Protein AF-K1TB26-F1 (afdb_monomer)

Foldseek 3Di:
DDPWDFLQAQFDKQKPAWDPLAGLSQARPPFLDLNRKTWGPAQDPFIKMKTFSVAKDKFWKKKWFFNADALAFDFWQFKKWKWADPPPDTDTFDIDGGTQGRMHMDTTPTDIHRMMMMTRGGTFFGPGNHHVRGRTTMTRYMTTGHD

pLDDT: mean 96.55, std 5.66, range [52.88, 98.94]

Structure (mmCIF, N/CA/C/O backbone):
data_AF-K1TB26-F1
#
_entry.id   AF-K1TB26-F1
#
loop_
_atom_site.group_PDB
_atom_site.id
_atom_site.type_symbol
_atom_site.label_atom_id
_atom_site.label_alt_id
_atom_site.label_comp_id
_atom_site.label_asym_id
_atom_site.label_entity_id
_atom_site.label_seq_id
_atom_site.pdbx_PDB_ins_code
_atom_site.Cartn_x
_atom_site.Cartn_y
_atom_site.Cartn_z
_atom_site.occupancy
_atom_site.B_iso_or_equiv
_atom_site.auth_seq_id
_atom_site.auth_comp_id
_atom_site.auth_asym_id
_atom_site.auth_atom_id
_atom_site.pdbx_PDB_model_num
ATOM 1 N N . ILE A 1 1 ? 12.237 -10.081 23.813 1.00 52.88 1 ILE A N 1
ATOM 2 C CA . ILE A 1 1 ? 11.310 -9.082 23.231 1.00 52.88 1 ILE A CA 1
ATOM 3 C C . ILE A 1 1 ? 10.503 -9.839 22.186 1.00 52.88 1 ILE A C 1
ATOM 5 O O . ILE A 1 1 ? 11.113 -10.602 21.449 1.00 52.88 1 ILE A O 1
ATOM 9 N N . ARG A 1 2 ? 9.168 -9.788 22.224 1.00 60.50 2 ARG A N 1
ATOM 10 C CA . ARG A 1 2 ? 8.328 -10.472 21.227 1.00 60.50 2 ARG A CA 1
ATOM 11 C C . ARG A 1 2 ? 8.291 -9.587 19.983 1.00 60.50 2 ARG A C 1
ATOM 13 O O . ARG A 1 2 ? 8.057 -8.392 20.134 1.00 60.50 2 ARG A O 1
ATOM 20 N N . GLU A 1 3 ? 8.542 -10.158 18.811 1.00 73.19 3 GLU A N 1
ATOM 21 C CA . GLU A 1 3 ? 8.404 -9.432 17.545 1.00 73.19 3 GLU A CA 1
ATOM 22 C C . GLU A 1 3 ? 6.983 -8.849 17.423 1.00 73.19 3 GLU A C 1
ATOM 24 O O . GLU A 1 3 ? 6.017 -9.531 17.803 1.00 73.19 3 GLU A O 1
ATOM 29 N N . PRO A 1 4 ? 6.830 -7.599 16.949 1.00 83.06 4 PRO A N 1
ATOM 30 C CA . PRO A 1 4 ? 5.518 -6.994 16.768 1.00 83.06 4 PRO A CA 1
ATOM 31 C C . PRO A 1 4 ? 4.701 -7.806 15.750 1.00 83.06 4 PRO A C 1
ATOM 33 O O . PRO A 1 4 ? 5.217 -8.266 14.736 1.00 83.06 4 PRO A O 1
ATOM 36 N N . GLN A 1 5 ? 3.414 -8.013 16.034 1.00 93.88 5 GLN A N 1
ATOM 37 C CA . GLN A 1 5 ? 2.515 -8.791 15.178 1.00 93.88 5 GLN A CA 1
ATOM 38 C C . GLN A 1 5 ? 2.030 -7.943 13.995 1.00 93.88 5 GLN A C 1
ATOM 40 O O . GLN A 1 5 ? 1.453 -6.881 14.221 1.00 93.88 5 GLN A O 1
ATOM 45 N N . ASN A 1 6 ? 2.194 -8.430 12.758 1.00 97.50 6 ASN A N 1
ATOM 46 C CA . ASN A 1 6 ? 1.581 -7.804 11.583 1.00 97.50 6 ASN A CA 1
ATOM 47 C C . ASN A 1 6 ? 0.054 -7.974 11.651 1.00 97.50 6 ASN A C 1
ATOM 49 O O . ASN A 1 6 ? -0.467 -9.089 11.570 1.00 97.50 6 ASN A O 1
ATOM 53 N N . LEU A 1 7 ? -0.664 -6.863 11.792 1.00 98.50 7 LEU A N 1
ATOM 54 C CA . LEU A 1 7 ? -2.121 -6.815 11.915 1.00 98.50 7 LEU A CA 1
ATOM 55 C C . LEU A 1 7 ? -2.844 -7.078 10.586 1.00 98.50 7 LEU A C 1
ATOM 57 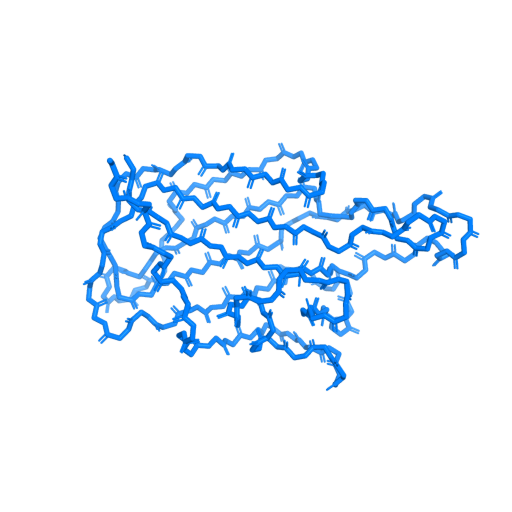O O . LEU A 1 7 ? -4.034 -7.403 10.602 1.00 98.50 7 LEU A O 1
ATOM 61 N N . LEU A 1 8 ? -2.142 -6.967 9.451 1.00 98.69 8 LEU A N 1
ATOM 62 C CA . LEU A 1 8 ? -2.682 -7.245 8.116 1.00 98.69 8 LEU A CA 1
ATOM 63 C C . LEU A 1 8 ? -2.523 -8.700 7.691 1.00 98.69 8 LEU A C 1
ATOM 65 O O . LEU A 1 8 ? -3.193 -9.102 6.743 1.00 98.69 8 LEU A O 1
ATOM 69 N N . LEU A 1 9 ? -1.683 -9.488 8.368 1.00 98.44 9 LEU A N 1
ATOM 70 C CA . LEU A 1 9 ? -1.346 -10.844 7.938 1.00 98.44 9 LEU A CA 1
ATOM 71 C C . LEU A 1 9 ? -2.610 -11.695 7.731 1.00 98.44 9 LEU A C 1
ATOM 73 O O . LEU A 1 9 ? -3.412 -11.872 8.655 1.00 98.44 9 LEU A O 1
ATOM 77 N N . ASN A 1 10 ? -2.779 -12.217 6.514 1.00 98.06 10 ASN A N 1
ATOM 78 C CA . ASN A 1 10 ? -3.917 -13.028 6.063 1.00 98.06 10 ASN A CA 1
ATOM 79 C C . ASN A 1 10 ? -5.303 -12.372 6.224 1.00 98.06 10 ASN A C 1
ATOM 81 O O . ASN A 1 10 ? -6.331 -13.054 6.206 1.00 98.06 10 ASN A O 1
ATOM 85 N N . LYS A 1 11 ? -5.364 -11.049 6.391 1.00 98.56 11 LYS A N 1
ATOM 86 C CA . LYS A 1 11 ? -6.626 -10.302 6.383 1.00 98.56 11 LYS A CA 1
ATOM 87 C C . LYS A 1 11 ? -7.184 -10.201 4.967 1.00 98.56 11 LYS A C 1
ATOM 89 O O . LYS A 1 11 ? -6.446 -10.191 3.987 1.00 98.56 11 LYS A O 1
ATOM 94 N N . SER A 1 12 ? -8.506 -10.088 4.854 1.00 98.56 12 SER A N 1
ATOM 95 C CA . SER A 1 12 ? -9.134 -9.846 3.554 1.00 98.56 12 SER A CA 1
ATOM 96 C C . SER A 1 12 ? -8.675 -8.496 3.008 1.00 98.56 12 SER A C 1
ATOM 98 O O . SER A 1 12 ? -8.795 -7.482 3.700 1.00 98.56 12 SER A O 1
ATOM 100 N N . VAL A 1 13 ? -8.205 -8.489 1.762 1.00 98.81 13 VAL A N 1
ATOM 101 C CA . VAL A 1 13 ? -7.728 -7.296 1.059 1.00 98.81 13 VAL A CA 1
ATOM 102 C C . VAL A 1 13 ? -8.393 -7.181 -0.311 1.00 98.81 13 VAL A C 1
ATOM 104 O O . VAL A 1 13 ? -8.625 -8.176 -0.997 1.00 98.81 13 VAL A O 1
ATOM 107 N N . SER A 1 14 ? -8.744 -5.961 -0.701 1.00 98.81 14 SER A N 1
ATOM 108 C CA . SER A 1 14 ? -9.250 -5.608 -2.032 1.00 98.81 14 SER A CA 1
ATOM 109 C C . SER A 1 14 ? -8.417 -4.475 -2.614 1.00 98.81 14 SER A C 1
ATOM 111 O O . SER A 1 14 ? -7.826 -3.705 -1.864 1.00 98.81 14 SER A O 1
ATOM 113 N N . ALA A 1 15 ? -8.381 -4.360 -3.939 1.00 98.88 15 ALA A N 1
ATOM 114 C CA . ALA A 1 15 ? -7.649 -3.300 -4.623 1.00 98.88 15 ALA A CA 1
ATOM 115 C C . ALA A 1 15 ? -8.518 -2.593 -5.667 1.00 98.88 15 ALA A C 1
ATOM 117 O O . ALA A 1 15 ? -9.483 -3.177 -6.164 1.00 98.88 15 ALA A O 1
ATOM 118 N N . SER A 1 16 ? -8.139 -1.367 -6.039 1.00 98.62 16 SER A N 1
ATOM 119 C CA . SER A 1 16 ? -8.760 -0.615 -7.143 1.00 98.62 16 SER A CA 1
ATOM 120 C C . SER A 1 16 ? -8.730 -1.386 -8.460 1.00 98.62 16 SER A C 1
ATOM 122 O O . SER A 1 16 ? -9.686 -1.368 -9.230 1.00 98.62 16 SER A O 1
ATOM 124 N N . SER A 1 17 ? -7.615 -2.064 -8.709 1.00 98.69 17 SER A N 1
ATOM 125 C CA . SER A 1 17 ? -7.393 -2.951 -9.839 1.00 98.69 17 SER A CA 1
ATOM 126 C C . SER A 1 17 ? -6.315 -3.972 -9.473 1.00 98.69 17 SER A C 1
ATOM 128 O O . SER A 1 17 ? -5.628 -3.858 -8.454 1.00 98.69 17 SER A O 1
ATOM 130 N N . SER A 1 18 ? -6.178 -5.031 -10.263 1.00 98.62 18 SER A N 1
ATOM 131 C CA . SER A 1 18 ? -5.083 -5.990 -10.106 1.00 98.62 18 SER A CA 1
ATOM 132 C C . SER A 1 18 ? -4.740 -6.610 -11.447 1.00 98.62 18 SER A C 1
ATOM 134 O O . SER A 1 18 ? -5.636 -6.963 -12.217 1.00 98.62 18 SER A O 1
ATOM 136 N N . HIS A 1 19 ? -3.452 -6.806 -11.703 1.00 97.81 19 HIS A N 1
ATOM 137 C CA . HIS A 1 19 ? -3.024 -7.722 -12.747 1.00 97.81 19 HIS A CA 1
ATOM 138 C C . HIS A 1 19 ? -3.463 -9.154 -12.365 1.00 97.81 19 HIS A C 1
ATOM 140 O O . HIS A 1 19 ? -3.261 -9.552 -11.214 1.00 97.81 19 HIS A O 1
ATOM 146 N N . PRO A 1 20 ? -4.020 -9.970 -13.284 1.00 95.56 20 PRO A N 1
ATOM 147 C CA . PRO A 1 20 ? -4.595 -11.278 -12.939 1.00 95.56 20 PRO A CA 1
ATOM 148 C C . PRO A 1 20 ? -3.636 -12.247 -12.232 1.00 95.56 20 PRO A C 1
ATOM 150 O O . PRO A 1 20 ? -4.065 -13.059 -11.419 1.00 95.56 20 PRO A O 1
ATOM 153 N N . SER A 1 21 ? -2.335 -12.162 -12.525 1.00 96.88 21 SER A N 1
ATOM 154 C CA . SER A 1 21 ? -1.299 -12.997 -11.895 1.00 96.88 21 SER A CA 1
ATOM 155 C C . SER A 1 21 ? -0.688 -12.401 -10.622 1.00 96.88 21 SER A C 1
ATOM 157 O O . SER A 1 21 ? 0.161 -13.041 -10.008 1.00 96.88 21 SER A O 1
ATOM 159 N N . CYS A 1 22 ? -1.051 -11.171 -10.257 1.00 97.94 22 CYS A N 1
ATOM 160 C CA . CYS A 1 22 ? -0.508 -10.442 -9.109 1.00 97.94 22 CYS A CA 1
ATOM 161 C C . CYS A 1 22 ? -1.672 -9.848 -8.292 1.00 97.94 22 CYS A C 1
ATOM 163 O O . CYS A 1 22 ? -1.841 -8.625 -8.261 1.00 97.94 22 CYS A O 1
ATOM 165 N N . PRO A 1 23 ? -2.536 -10.702 -7.706 1.00 98.50 23 PRO A N 1
ATOM 166 C CA . PRO A 1 23 ? -3.749 -10.264 -7.026 1.00 98.50 23 PRO A CA 1
ATOM 167 C C . PRO A 1 23 ? -3.443 -9.551 -5.706 1.00 98.50 23 PRO A C 1
ATOM 169 O O . PRO A 1 23 ? -2.384 -9.738 -5.112 1.00 98.50 23 PRO A O 1
ATOM 172 N N . ALA A 1 24 ? -4.413 -8.780 -5.207 1.00 98.69 24 ALA A N 1
ATOM 173 C CA . ALA A 1 24 ? -4.290 -8.044 -3.947 1.00 98.69 24 ALA A CA 1
ATOM 174 C C . ALA A 1 24 ? -3.933 -8.942 -2.753 1.00 98.69 24 ALA A C 1
ATOM 176 O O . ALA A 1 24 ? -3.184 -8.522 -1.888 1.00 98.69 24 ALA A O 1
ATOM 177 N N . SER A 1 25 ? -4.390 -10.199 -2.728 1.00 98.44 25 SER A N 1
ATOM 178 C CA . SER A 1 25 ? -4.103 -11.151 -1.641 1.00 98.44 25 SER A CA 1
ATOM 179 C C . SER A 1 25 ? -2.617 -11.457 -1.432 1.00 98.44 25 SER A C 1
ATOM 181 O O . SER A 1 25 ? -2.284 -12.189 -0.510 1.00 98.44 25 SER A O 1
ATOM 183 N N . LYS A 1 26 ? -1.741 -10.970 -2.315 1.00 98.69 26 LYS A N 1
ATOM 184 C CA . LYS A 1 26 ? -0.296 -11.128 -2.209 1.00 98.69 26 LYS A CA 1
ATOM 185 C C . LYS A 1 26 ? 0.402 -10.095 -1.335 1.00 98.69 26 LYS A C 1
ATOM 187 O O . LYS A 1 26 ? 1.529 -10.356 -0.975 1.00 98.69 26 LYS A O 1
ATOM 192 N 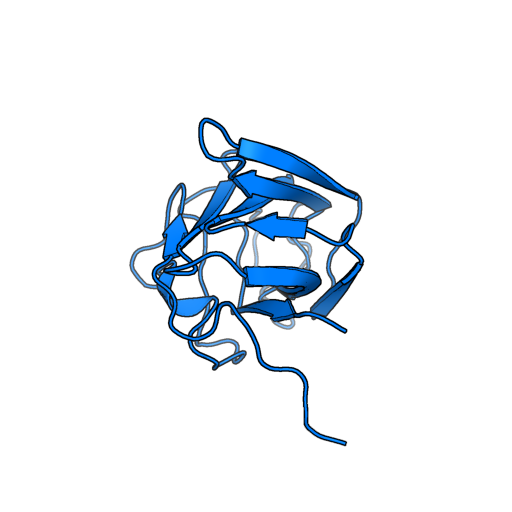N . VAL A 1 27 ? -0.228 -8.967 -0.989 1.00 98.56 27 VAL A N 1
ATOM 193 C CA . VAL A 1 27 ? 0.450 -7.926 -0.184 1.00 98.56 27 VAL A CA 1
ATOM 194 C C . VAL A 1 27 ? 0.442 -8.182 1.319 1.00 98.56 27 VAL A C 1
ATOM 196 O O . VAL A 1 27 ? 0.851 -7.314 2.082 1.00 98.56 27 VAL A O 1
ATOM 199 N N . ASN A 1 28 ? -0.148 -9.277 1.776 1.00 98.56 28 ASN A N 1
ATOM 200 C CA . ASN A 1 28 ? -0.267 -9.576 3.197 1.00 98.56 28 ASN A CA 1
ATOM 201 C C . ASN A 1 28 ? -0.295 -11.083 3.466 1.00 98.56 28 ASN A C 1
ATOM 203 O O . ASN A 1 28 ? -0.954 -11.531 4.413 1.00 98.56 28 ASN A O 1
ATOM 207 N N . ASP A 1 29 ? 0.367 -11.863 2.611 1.00 98.38 29 ASP A N 1
ATOM 208 C CA . ASP A 1 29 ? 0.462 -13.318 2.753 1.00 98.38 29 ASP A CA 1
ATOM 209 C C . ASP A 1 29 ? 1.707 -13.760 3.539 1.00 98.38 29 ASP A C 1
ATOM 211 O O . ASP A 1 29 ? 1.865 -14.950 3.825 1.00 98.38 29 ASP A O 1
ATOM 215 N N . GLY A 1 30 ? 2.545 -12.810 3.968 1.00 97.38 30 GLY A N 1
ATOM 216 C CA . GLY A 1 30 ? 3.770 -13.068 4.716 1.00 97.38 30 GLY A CA 1
ATOM 217 C C . GLY A 1 30 ? 4.945 -13.517 3.845 1.00 97.38 30 GLY A C 1
ATOM 218 O O . GLY A 1 30 ? 5.997 -13.858 4.392 1.00 97.38 30 GLY A O 1
ATOM 219 N N . ASP A 1 31 ? 4.797 -13.525 2.518 1.00 96.69 31 ASP A N 1
ATOM 220 C CA . ASP A 1 31 ? 5.867 -13.795 1.562 1.00 96.69 31 ASP A CA 1
ATOM 221 C C . ASP A 1 31 ? 6.268 -12.494 0.853 1.00 96.69 31 ASP A C 1
ATOM 223 O O . ASP A 1 31 ? 5.687 -12.106 -0.151 1.00 96.69 31 ASP A O 1
ATOM 227 N N . ALA A 1 32 ? 7.322 -11.839 1.346 1.00 92.00 32 ALA A N 1
ATOM 228 C CA . ALA A 1 32 ? 7.884 -10.638 0.723 1.00 92.00 32 ALA A CA 1
ATOM 229 C C . ALA A 1 32 ? 8.880 -10.950 -0.419 1.00 92.00 32 ALA A C 1
ATOM 231 O O . ALA A 1 32 ? 9.783 -10.161 -0.704 1.00 92.00 32 ALA A O 1
ATOM 232 N N . SER A 1 33 ? 8.798 -12.126 -1.049 1.00 93.50 33 SER A N 1
ATOM 233 C CA . SER A 1 33 ? 9.639 -12.453 -2.202 1.00 93.50 33 SER A CA 1
ATOM 234 C C . SER A 1 33 ? 9.168 -11.743 -3.472 1.00 93.50 33 SER A C 1
ATOM 236 O O . SER A 1 33 ? 7.999 -11.435 -3.667 1.00 93.50 33 SER A O 1
ATOM 238 N N . GLN A 1 34 ? 10.074 -11.570 -4.433 1.00 88.62 34 GLN A N 1
ATOM 239 C CA . GLN A 1 34 ? 9.763 -10.962 -5.734 1.00 88.62 34 GLN A CA 1
ATOM 240 C C . GLN A 1 34 ? 8.617 -11.660 -6.507 1.00 88.62 34 GLN A C 1
ATOM 242 O O . GLN A 1 34 ? 7.940 -11.050 -7.347 1.00 88.62 34 GLN A O 1
ATOM 247 N N . GLY A 1 35 ? 8.422 -12.960 -6.268 1.00 91.81 35 GLY A N 1
ATOM 248 C CA . GLY A 1 35 ? 7.367 -13.757 -6.895 1.00 91.81 35 GLY A CA 1
ATOM 249 C C . GLY A 1 35 ? 5.987 -13.553 -6.268 1.00 91.81 35 GLY A C 1
ATOM 250 O O . GLY A 1 35 ? 4.984 -13.804 -6.937 1.00 91.81 35 GLY A O 1
ATOM 251 N N . SER A 1 36 ? 5.929 -13.072 -5.026 1.00 97.56 36 SER A N 1
ATOM 252 C CA . SER A 1 36 ? 4.702 -12.829 -4.278 1.00 97.56 36 SER A CA 1
ATOM 253 C C . SER A 1 36 ? 4.474 -11.326 -4.169 1.00 97.56 36 SER A C 1
ATOM 255 O O . SER A 1 36 ? 5.138 -10.615 -3.426 1.00 97.56 36 SER A O 1
ATOM 257 N N . ARG A 1 37 ? 3.601 -10.805 -5.034 1.00 97.88 37 ARG A N 1
ATOM 258 C CA . ARG A 1 37 ? 3.307 -9.373 -5.085 1.00 97.88 37 ARG A CA 1
ATOM 259 C C . ARG A 1 37 ? 1.932 -9.097 -5.654 1.00 97.88 37 ARG A C 1
ATOM 261 O O . ARG A 1 37 ? 1.434 -9.847 -6.500 1.00 97.88 37 ARG A O 1
ATOM 268 N N . TRP A 1 38 ? 1.383 -7.957 -5.275 1.00 98.62 38 TRP A N 1
ATOM 269 C CA . TRP A 1 38 ? 0.336 -7.297 -6.036 1.00 98.62 38 TRP A CA 1
ATOM 270 C C . TRP A 1 38 ? 0.945 -6.386 -7.101 1.00 98.62 38 TRP A C 1
ATOM 272 O O . TRP A 1 38 ? 2.027 -5.817 -6.927 1.00 98.62 38 TRP A O 1
ATOM 282 N N . ALA A 1 39 ? 0.233 -6.230 -8.209 1.00 98.25 39 ALA A N 1
ATOM 283 C CA . ALA A 1 39 ? 0.476 -5.172 -9.176 1.00 98.25 39 ALA A CA 1
ATOM 284 C C . ALA A 1 39 ? -0.865 -4.594 -9.617 1.00 98.25 39 ALA A C 1
ATOM 286 O O . ALA A 1 39 ? -1.803 -5.355 -9.881 1.00 98.25 39 ALA A O 1
ATOM 287 N N . ALA A 1 40 ? -0.954 -3.270 -9.725 1.00 98.56 40 ALA A N 1
ATOM 288 C CA . ALA A 1 40 ? -2.109 -2.636 -10.345 1.00 98.56 40 ALA A CA 1
ATOM 289 C C . ALA A 1 40 ? -2.247 -3.096 -11.806 1.00 98.56 40 ALA A C 1
ATOM 291 O O . ALA A 1 40 ? -1.272 -3.489 -12.448 1.00 98.56 40 ALA A O 1
ATOM 292 N N . ALA A 1 41 ? -3.469 -3.071 -12.340 1.00 98.25 41 ALA A N 1
ATOM 293 C CA . ALA A 1 41 ? -3.693 -3.420 -13.745 1.00 98.25 41 ALA A CA 1
ATOM 294 C C . ALA A 1 41 ? -3.181 -2.338 -14.716 1.00 98.25 41 ALA A C 1
ATOM 296 O O . ALA A 1 41 ? -3.008 -2.615 -15.900 1.00 98.25 41 ALA A O 1
ATOM 297 N N . ASN A 1 42 ? -3.013 -1.113 -14.217 1.00 97.69 42 ASN A N 1
ATOM 298 C CA . ASN A 1 42 ? -2.624 0.086 -14.947 1.00 97.69 42 ASN A CA 1
ATOM 299 C C . ASN A 1 42 ? -2.116 1.161 -13.960 1.00 97.69 42 ASN A C 1
ATOM 301 O O . ASN A 1 42 ? -2.012 0.915 -12.754 1.00 97.69 42 ASN A O 1
ATOM 305 N N . SER A 1 43 ? -1.826 2.357 -14.473 1.00 97.88 43 SER A N 1
ATOM 306 C CA . SER A 1 43 ? -1.242 3.472 -13.720 1.00 97.88 43 SER A CA 1
ATOM 307 C C . SER A 1 43 ? -2.279 4.500 -13.248 1.00 97.88 43 SER A C 1
ATOM 309 O O . SER A 1 43 ? -1.917 5.635 -12.935 1.00 97.88 43 SER A O 1
ATOM 311 N N . ASP A 1 44 ? -3.565 4.135 -13.223 1.00 98.50 44 ASP A N 1
ATOM 312 C CA . ASP A 1 44 ? -4.637 5.043 -12.811 1.00 98.50 44 ASP A CA 1
ATOM 313 C C . ASP A 1 44 ? -4.500 5.399 -11.324 1.00 98.50 44 ASP A C 1
ATOM 315 O O . ASP A 1 44 ? -4.318 4.526 -10.470 1.00 98.50 44 ASP A O 1
ATOM 319 N N . LEU A 1 45 ? -4.617 6.694 -11.011 1.00 98.50 45 LEU A N 1
ATOM 320 C CA . LEU A 1 45 ? -4.515 7.215 -9.650 1.00 98.50 45 LEU A CA 1
ATOM 321 C C . LEU A 1 45 ? -5.839 7.838 -9.166 1.00 98.50 45 LEU A C 1
ATOM 323 O O . LEU A 1 45 ? -6.527 8.495 -9.948 1.00 98.50 45 LEU A O 1
ATOM 327 N N . PRO A 1 46 ? -6.180 7.690 -7.869 1.00 98.50 46 PRO A N 1
ATOM 328 C CA . PRO A 1 46 ? -5.446 6.903 -6.882 1.00 98.50 46 PRO A CA 1
ATOM 329 C C . PRO A 1 46 ? -5.656 5.392 -7.082 1.00 98.50 46 PRO A C 1
ATOM 331 O O . PRO A 1 46 ? -6.791 4.913 -7.137 1.00 98.50 46 PRO A O 1
ATOM 334 N N . ALA A 1 47 ? -4.562 4.629 -7.112 1.00 98.75 47 ALA A N 1
ATOM 335 C CA . ALA A 1 47 ? -4.637 3.187 -6.904 1.00 98.75 47 ALA A CA 1
ATOM 336 C C . ALA A 1 47 ? -4.782 2.935 -5.400 1.00 98.75 47 ALA A C 1
ATOM 338 O O . ALA A 1 47 ? -4.240 3.691 -4.596 1.00 98.75 47 ALA A O 1
ATOM 339 N N . TRP A 1 48 ? -5.519 1.909 -4.983 1.00 98.88 48 TRP A N 1
ATOM 340 C CA . TRP A 1 48 ? -5.737 1.676 -3.554 1.00 98.88 48 TRP A CA 1
ATOM 341 C C . TRP A 1 48 ? -5.759 0.201 -3.188 1.00 98.88 48 TRP A C 1
ATOM 343 O O . TRP A 1 48 ? -6.142 -0.634 -4.003 1.00 98.88 48 TRP A O 1
ATOM 353 N N . LEU A 1 49 ? -5.386 -0.084 -1.940 1.00 98.94 49 LEU A N 1
ATOM 354 C CA . LEU A 1 49 ? -5.511 -1.369 -1.252 1.00 98.94 49 LEU A CA 1
ATOM 355 C C . LEU A 1 49 ? -6.304 -1.145 0.043 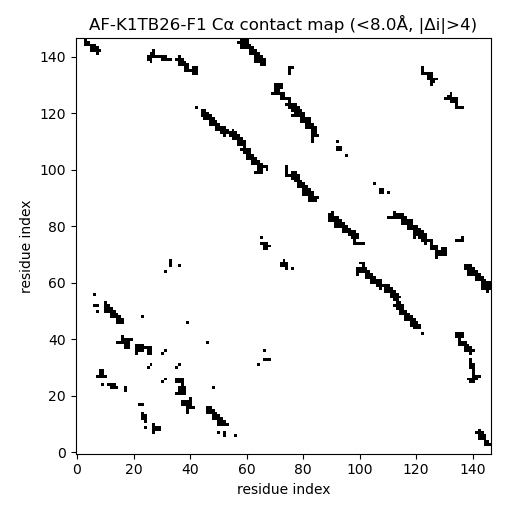1.00 98.94 49 LEU A C 1
ATOM 357 O O . LEU A 1 49 ? -5.922 -0.320 0.872 1.00 98.94 49 LEU A O 1
ATOM 361 N N . GLU A 1 50 ? -7.422 -1.847 0.205 1.00 98.88 50 GLU A N 1
ATOM 362 C CA . GLU A 1 50 ? -8.295 -1.794 1.383 1.00 98.88 50 GLU A CA 1
ATOM 363 C C . GLU A 1 50 ? -8.222 -3.115 2.145 1.00 98.88 50 GLU A C 1
ATOM 365 O O . GLU A 1 50 ? -8.502 -4.174 1.586 1.00 98.88 50 GLU A O 1
ATOM 370 N N . PHE A 1 51 ? -7.902 -3.036 3.434 1.00 98.88 51 PHE A N 1
ATOM 371 C CA . PHE A 1 51 ? -7.786 -4.166 4.344 1.00 98.88 51 PHE A CA 1
ATOM 372 C C . PHE A 1 51 ? -8.932 -4.165 5.353 1.00 98.88 51 PHE A C 1
ATOM 374 O O . PHE A 1 51 ? -9.188 -3.161 6.027 1.00 98.88 51 PHE A O 1
ATOM 381 N N . ASN A 1 52 ? -9.582 -5.316 5.511 1.00 98.69 52 ASN A N 1
ATOM 382 C CA . ASN A 1 52 ? -10.545 -5.559 6.580 1.00 98.69 52 ASN A CA 1
ATOM 383 C C . ASN A 1 52 ? -9.855 -6.261 7.757 1.00 98.69 52 ASN A C 1
ATOM 385 O O . ASN A 1 52 ? -9.474 -7.428 7.657 1.00 98.69 52 ASN A O 1
ATOM 389 N N . LEU A 1 53 ? -9.732 -5.568 8.888 1.00 98.44 53 LEU A N 1
ATOM 390 C CA . LEU A 1 53 ? -9.032 -6.067 10.076 1.00 98.44 53 LEU A CA 1
ATOM 391 C C . LEU A 1 53 ? -9.880 -7.080 10.871 1.00 98.44 53 LEU A C 1
ATOM 393 O O . LEU A 1 53 ? -9.343 -7.840 11.683 1.00 98.44 53 LEU A O 1
ATOM 397 N N . GLY A 1 54 ? -11.189 -7.149 10.604 1.00 97.12 54 GLY A N 1
ATOM 398 C CA . GLY A 1 54 ? -12.159 -8.063 11.222 1.00 97.12 54 GLY A CA 1
ATOM 399 C C . GLY A 1 54 ? -12.707 -7.588 12.572 1.00 97.12 54 GLY A C 1
ATOM 400 O O . GLY A 1 54 ? -13.831 -7.926 12.929 1.00 97.12 54 GLY A O 1
ATOM 401 N N . SER A 1 55 ? -11.948 -6.772 13.298 1.00 97.19 55 SER A N 1
ATOM 402 C CA . SER A 1 55 ? -12.367 -6.045 14.498 1.00 97.19 55 SER A CA 1
ATOM 403 C C . SER A 1 55 ? -11.562 -4.754 14.597 1.00 97.19 55 SER A C 1
ATOM 405 O O . SER A 1 55 ? -10.609 -4.569 13.840 1.00 97.19 55 SER A O 1
ATOM 407 N N . GLU A 1 56 ? -11.906 -3.880 15.540 1.00 98.25 56 GLU A N 1
ATOM 408 C CA . GLU A 1 56 ? -11.041 -2.746 15.858 1.00 98.25 56 GLU A CA 1
ATOM 409 C C . GLU A 1 56 ? -9.655 -3.232 16.296 1.00 98.25 56 GLU A C 1
ATOM 411 O O . GLU A 1 56 ? -9.531 -4.156 17.105 1.00 98.25 56 GLU A O 1
ATOM 416 N N . GLN A 1 57 ? -8.623 -2.633 15.707 1.00 98.44 57 GLN A N 1
ATOM 417 C CA . GLN A 1 57 ? -7.218 -2.825 16.043 1.00 98.44 57 GLN A CA 1
ATOM 418 C C . GLN A 1 57 ? -6.570 -1.451 16.176 1.00 98.44 57 GLN A C 1
ATOM 420 O O . GLN A 1 57 ? -6.875 -0.551 15.390 1.00 98.44 57 GLN A O 1
ATOM 425 N N . THR A 1 58 ? -5.662 -1.309 17.136 1.00 98.44 58 THR A N 1
ATOM 426 C CA . THR A 1 58 ? -4.855 -0.097 17.304 1.00 98.44 58 THR A CA 1
ATOM 427 C C . THR A 1 58 ? -3.507 -0.281 16.617 1.00 98.44 58 THR A C 1
ATOM 429 O O . THR A 1 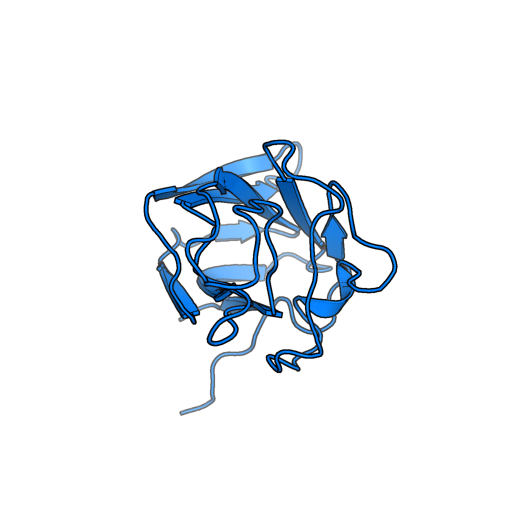58 ? -2.879 -1.330 16.750 1.00 98.44 58 THR A O 1
ATOM 432 N N . PHE A 1 59 ? -3.058 0.727 15.875 1.00 98.62 59 PHE A N 1
ATOM 433 C CA . PHE A 1 59 ? -1.800 0.719 15.130 1.00 98.62 59 PHE A CA 1
ATOM 434 C C . PHE A 1 59 ? -1.192 2.120 15.061 1.00 98.62 59 PHE A C 1
ATOM 436 O O . PHE A 1 59 ? -1.886 3.122 15.225 1.00 98.62 59 PHE A O 1
ATOM 443 N N . ASN A 1 60 ? 0.111 2.189 14.803 1.00 98.62 60 ASN A N 1
ATOM 444 C CA . ASN A 1 60 ? 0.857 3.447 14.699 1.00 98.62 60 ASN A CA 1
ATOM 445 C C . ASN A 1 60 ? 2.053 3.364 13.729 1.00 98.62 60 ASN A C 1
ATOM 447 O O . ASN A 1 60 ? 2.876 4.277 13.655 1.00 98.62 60 ASN A O 1
ATOM 451 N N . SER A 1 61 ? 2.185 2.271 12.977 1.00 98.50 61 SER A N 1
ATOM 452 C CA . SER A 1 61 ? 3.294 2.076 12.049 1.00 98.50 61 SER A CA 1
ATOM 453 C C . SER A 1 61 ? 2.878 1.189 10.888 1.00 98.50 61 SER A C 1
ATOM 455 O O . SER A 1 61 ? 2.211 0.175 11.086 1.00 98.50 61 SER A O 1
ATOM 457 N N . VAL A 1 62 ? 3.297 1.560 9.682 1.00 98.75 62 VAL A N 1
ATOM 458 C CA . VAL A 1 62 ? 3.133 0.750 8.473 1.00 98.75 62 VAL A CA 1
ATOM 459 C C . VAL A 1 62 ? 4.487 0.556 7.801 1.00 98.75 62 VAL A C 1
ATOM 461 O O . VAL A 1 62 ? 5.251 1.510 7.660 1.00 98.75 62 VAL A O 1
ATOM 464 N N . THR A 1 63 ? 4.788 -0.671 7.392 1.00 98.50 63 THR A N 1
ATOM 465 C CA . THR A 1 63 ? 5.914 -0.992 6.511 1.00 98.50 63 THR A CA 1
ATOM 466 C C . THR A 1 63 ? 5.369 -1.385 5.146 1.00 98.50 63 THR A C 1
ATOM 468 O O . THR A 1 63 ? 4.416 -2.155 5.063 1.00 98.50 63 THR A O 1
ATOM 471 N N . ILE A 1 64 ? 5.954 -0.850 4.076 1.00 98.50 64 ILE A N 1
ATOM 472 C CA . ILE A 1 64 ? 5.624 -1.209 2.693 1.00 98.50 64 ILE A CA 1
ATOM 473 C C . ILE A 1 64 ? 6.904 -1.631 1.994 1.00 98.50 64 ILE A C 1
ATOM 475 O O . ILE A 1 64 ? 7.903 -0.913 2.055 1.00 98.50 64 ILE A O 1
ATOM 479 N N . THR A 1 65 ? 6.847 -2.761 1.301 1.00 98.19 65 THR A N 1
ATOM 480 C CA . THR A 1 65 ? 7.947 -3.298 0.500 1.00 98.19 65 THR A CA 1
ATOM 481 C C . THR A 1 65 ? 7.553 -3.257 -0.973 1.00 98.19 65 THR A C 1
ATOM 483 O O . THR A 1 65 ? 6.657 -3.981 -1.410 1.00 98.19 65 THR A O 1
ATOM 486 N N . GLU A 1 66 ? 8.184 -2.374 -1.746 1.00 96.81 66 GLU A N 1
ATOM 487 C CA . GLU A 1 66 ? 7.919 -2.235 -3.181 1.00 96.81 66 GLU A CA 1
ATOM 488 C C . GLU A 1 66 ? 8.627 -3.346 -3.969 1.00 96.81 66 GLU A C 1
ATOM 490 O O . GLU A 1 66 ? 9.740 -3.763 -3.642 1.00 96.81 66 GLU A O 1
ATOM 495 N N . ASN A 1 67 ? 8.006 -3.830 -5.046 1.00 96.31 67 ASN A N 1
ATOM 496 C CA . ASN A 1 67 ? 8.637 -4.829 -5.898 1.00 96.31 67 ASN A CA 1
ATOM 497 C C . ASN A 1 67 ? 9.696 -4.205 -6.823 1.00 96.31 67 ASN A C 1
ATOM 499 O O . ASN A 1 67 ? 9.414 -3.879 -7.980 1.00 96.31 67 ASN A O 1
ATOM 503 N N . ILE A 1 68 ? 10.926 -4.115 -6.319 1.00 95.38 68 ILE A N 1
ATOM 504 C CA . ILE A 1 68 ? 12.115 -3.659 -7.051 1.00 95.38 68 ILE A CA 1
ATOM 505 C C . ILE A 1 68 ? 12.920 -4.861 -7.547 1.00 95.38 68 ILE A C 1
ATOM 507 O O . ILE A 1 68 ? 13.181 -5.811 -6.810 1.00 95.38 68 ILE A O 1
ATOM 511 N N . VAL A 1 69 ? 13.339 -4.813 -8.812 1.00 94.69 69 VAL A N 1
ATOM 512 C CA . VAL A 1 69 ? 14.039 -5.906 -9.492 1.00 94.69 69 VAL A CA 1
ATOM 513 C C . VAL A 1 69 ? 15.207 -5.336 -10.291 1.00 94.69 69 VAL A C 1
ATOM 515 O O . VAL A 1 69 ? 14.978 -4.578 -11.236 1.00 94.69 69 VAL A O 1
ATOM 518 N N . PRO A 1 70 ? 16.463 -5.718 -10.005 1.00 93.88 70 PRO A N 1
ATOM 519 C CA . PRO A 1 70 ? 17.614 -5.213 -10.747 1.00 93.88 70 PRO A CA 1
ATOM 520 C C . PRO A 1 70 ? 17.439 -5.354 -12.265 1.00 93.88 70 PRO A C 1
ATOM 522 O O . PRO A 1 70 ? 17.205 -6.450 -12.770 1.00 93.88 70 PRO A O 1
ATOM 525 N N . ASN A 1 71 ? 17.585 -4.243 -12.993 1.00 95.00 71 ASN A N 1
ATOM 526 C CA . ASN A 1 71 ? 17.393 -4.114 -14.448 1.00 95.00 71 ASN A CA 1
ATOM 527 C C . ASN A 1 71 ? 15.955 -4.256 -14.980 1.00 95.00 71 ASN A C 1
ATOM 529 O O . ASN A 1 71 ? 15.773 -4.087 -16.187 1.00 95.00 71 ASN A O 1
ATOM 533 N N . TRP A 1 72 ? 14.964 -4.551 -14.138 1.00 94.69 72 TRP A N 1
ATOM 534 C CA . TRP A 1 72 ? 13.588 -4.827 -14.573 1.00 94.69 72 TRP A CA 1
ATOM 535 C C . TRP A 1 72 ? 12.516 -4.002 -13.869 1.00 94.69 72 TRP A C 1
ATOM 537 O O . TRP A 1 72 ? 11.460 -3.803 -14.461 1.00 94.69 72 TRP A O 1
ATOM 547 N N . ALA A 1 73 ? 12.754 -3.584 -12.625 1.00 94.75 73 ALA A N 1
ATOM 548 C CA . ALA A 1 73 ? 11.849 -2.718 -11.895 1.00 94.75 73 ALA A CA 1
ATOM 549 C C . ALA A 1 73 ? 12.603 -1.770 -10.945 1.00 94.75 73 ALA A C 1
ATOM 551 O O . ALA A 1 73 ? 13.375 -2.253 -10.113 1.00 94.75 73 ALA A O 1
ATOM 552 N N . SER A 1 74 ? 12.380 -0.458 -11.033 1.00 96.25 74 SER A N 1
ATOM 553 C CA . SER A 1 74 ? 12.817 0.533 -10.031 1.00 96.25 74 SER A CA 1
ATOM 554 C C . SER A 1 74 ? 11.661 0.957 -9.122 1.00 96.25 74 SER A C 1
ATOM 556 O O . SER A 1 74 ? 10.528 0.514 -9.298 1.00 96.25 74 SER A O 1
ATOM 558 N N . GLU A 1 75 ? 11.951 1.837 -8.162 1.00 96.56 75 GLU A N 1
ATOM 559 C CA . GLU A 1 75 ? 10.930 2.565 -7.404 1.00 96.56 75 GLU A CA 1
ATOM 560 C C . GLU A 1 75 ? 10.000 3.299 -8.371 1.00 96.56 75 GLU A C 1
ATOM 562 O O . GLU A 1 75 ? 10.469 4.027 -9.255 1.00 96.56 75 GLU A O 1
ATOM 567 N N . ARG A 1 76 ? 8.695 3.120 -8.197 1.00 97.38 76 ARG A N 1
ATOM 568 C CA . ARG A 1 76 ? 7.655 3.778 -8.989 1.00 97.38 76 ARG A CA 1
ATOM 569 C C . ARG A 1 76 ? 6.674 4.535 -8.118 1.00 97.38 76 ARG A C 1
ATOM 571 O O . ARG A 1 76 ? 6.117 5.512 -8.595 1.00 97.38 76 ARG A O 1
ATOM 578 N N . ILE A 1 77 ? 6.469 4.150 -6.862 1.00 98.44 77 ILE A N 1
ATOM 579 C CA . ILE A 1 77 ? 5.579 4.886 -5.956 1.00 98.44 77 ILE A CA 1
ATOM 580 C C . ILE A 1 77 ? 6.283 6.140 -5.428 1.00 98.44 77 ILE A C 1
ATOM 582 O O . ILE A 1 77 ? 7.376 6.047 -4.876 1.00 98.44 77 ILE A O 1
ATOM 586 N N . THR A 1 78 ? 5.642 7.306 -5.560 1.00 98.44 78 THR A N 1
ATOM 587 C CA . THR A 1 78 ? 6.162 8.605 -5.078 1.00 98.44 78 THR A CA 1
ATOM 588 C C . THR A 1 78 ? 5.240 9.325 -4.099 1.00 98.44 78 THR A C 1
ATOM 590 O O . THR A 1 78 ? 5.623 10.339 -3.513 1.00 98.44 78 THR A O 1
ATOM 593 N N . GLY A 1 79 ? 4.020 8.823 -3.913 1.00 98.56 79 GLY A N 1
ATOM 594 C CA . GLY A 1 79 ? 3.040 9.402 -3.006 1.00 98.56 79 GLY A CA 1
ATOM 595 C C . GLY A 1 79 ? 2.139 8.332 -2.417 1.00 98.56 79 GLY A C 1
ATOM 596 O O . GLY A 1 79 ? 1.664 7.450 -3.137 1.00 98.56 79 GLY A O 1
ATOM 597 N N . LEU A 1 80 ? 1.903 8.424 -1.112 1.00 98.88 80 LEU A N 1
ATOM 598 C CA . LEU A 1 80 ? 0.974 7.570 -0.387 1.00 98.88 80 LEU A CA 1
ATOM 599 C C . LEU A 1 80 ? 0.050 8.403 0.498 1.00 98.88 80 LEU A C 1
ATOM 601 O O . LEU A 1 80 ? 0.438 9.431 1.056 1.00 98.88 80 LEU A O 1
ATOM 605 N N . GLU A 1 81 ? -1.155 7.896 0.692 1.00 98.88 81 GLU A N 1
ATOM 606 C CA . GLU A 1 81 ? -2.088 8.354 1.708 1.00 98.88 81 GLU A CA 1
ATOM 607 C C . GLU A 1 81 ? -2.617 7.150 2.491 1.00 98.88 81 GLU A C 1
ATOM 609 O O . GLU A 1 81 ? -2.975 6.118 1.923 1.00 98.88 81 GLU A O 1
ATOM 614 N N . PHE A 1 82 ? -2.660 7.285 3.812 1.00 98.94 82 PHE A N 1
ATOM 615 C CA . PHE A 1 82 ? -3.158 6.268 4.726 1.00 98.94 82 PHE A CA 1
ATOM 616 C C . PHE A 1 82 ? -4.491 6.719 5.294 1.00 98.94 82 PHE A C 1
ATOM 618 O O . PHE A 1 82 ? -4.595 7.828 5.826 1.00 98.94 82 PHE A O 1
ATOM 625 N N . GLN A 1 83 ? -5.497 5.854 5.210 1.00 98.88 83 GLN A N 1
ATOM 626 C CA . GLN A 1 83 ? -6.831 6.125 5.726 1.00 98.88 83 GLN A CA 1
ATOM 627 C C . GLN A 1 83 ? -7.289 5.046 6.706 1.00 98.88 83 GLN A C 1
ATOM 629 O O . GLN A 1 83 ? -6.957 3.862 6.578 1.00 98.88 83 GLN A O 1
ATOM 634 N N . ALA A 1 84 ? -8.110 5.465 7.662 1.00 98.81 84 ALA A N 1
ATOM 635 C CA . ALA A 1 84 ? -8.778 4.608 8.630 1.00 98.81 84 ALA A CA 1
ATOM 636 C C . ALA A 1 84 ? -10.296 4.805 8.554 1.00 98.81 84 ALA A C 1
ATOM 638 O O . ALA A 1 84 ? -10.774 5.850 8.121 1.00 98.81 84 ALA A O 1
ATOM 639 N N . TRP A 1 85 ? -11.058 3.788 8.948 1.00 98.62 85 TRP A N 1
ATOM 640 C CA . TRP A 1 85 ? -12.515 3.844 8.969 1.00 98.62 85 TRP A CA 1
ATOM 641 C C . TRP A 1 85 ? -13.003 4.321 10.334 1.00 98.62 85 TRP A C 1
ATOM 643 O O . TRP A 1 85 ? -12.720 3.683 11.345 1.00 98.62 85 TRP A O 1
ATOM 653 N N . ASN A 1 86 ? -13.778 5.403 10.363 1.00 96.75 86 ASN A N 1
ATOM 654 C CA . ASN A 1 86 ? -14.302 5.983 11.606 1.00 96.75 86 ASN A CA 1
ATOM 655 C C . ASN A 1 86 ? -15.678 5.423 12.028 1.00 96.75 86 ASN A C 1
ATOM 657 O O . ASN A 1 86 ? -16.294 5.935 12.959 1.00 96.75 86 ASN A O 1
ATOM 661 N N . GLY A 1 87 ? -16.193 4.416 11.315 1.00 96.12 87 GLY A N 1
ATOM 662 C CA . GLY A 1 87 ? -17.544 3.876 11.499 1.00 96.12 87 GLY A CA 1
ATOM 663 C C . GLY A 1 87 ? -18.520 4.265 10.384 1.00 96.12 87 GLY A C 1
ATOM 664 O O . GLY A 1 87 ? -19.428 3.488 10.094 1.00 96.12 87 GLY A O 1
ATOM 665 N N . THR A 1 88 ? -18.295 5.402 9.720 1.00 97.12 88 THR A N 1
ATOM 666 C CA . THR A 1 88 ? -19.189 5.954 8.680 1.00 97.12 88 THR A CA 1
ATOM 667 C C . THR A 1 88 ? -18.471 6.253 7.368 1.00 97.12 88 THR A C 1
ATOM 669 O O . THR A 1 88 ? -19.053 6.081 6.299 1.00 97.12 88 THR A O 1
ATOM 672 N N . GLU A 1 89 ? -17.218 6.695 7.436 1.00 98.06 89 GLU A N 1
ATOM 673 C CA . GLU A 1 89 ? -16.406 7.047 6.276 1.00 98.06 89 GLU A CA 1
ATOM 674 C C . GLU A 1 89 ? -14.917 6.776 6.525 1.00 98.06 89 GLU A C 1
ATOM 676 O O . GLU A 1 89 ? -14.479 6.507 7.651 1.00 98.06 89 GLU A O 1
ATOM 681 N N . TYR A 1 90 ? -14.136 6.837 5.447 1.00 98.62 90 TYR A N 1
ATOM 682 C CA . TYR A 1 90 ? -12.683 6.836 5.533 1.00 98.62 90 TYR A CA 1
ATOM 683 C C . TYR A 1 90 ? -12.167 8.242 5.819 1.00 98.62 90 TYR A C 1
ATOM 685 O O . TYR A 1 90 ? -12.545 9.192 5.138 1.00 98.62 90 TYR A O 1
ATOM 693 N N . THR A 1 91 ? -11.252 8.355 6.777 1.00 98.50 91 THR A N 1
ATOM 694 C CA . THR A 1 91 ? -10.528 9.592 7.074 1.00 98.50 91 THR A CA 1
ATOM 695 C C . THR A 1 91 ? -9.040 9.405 6.830 1.00 98.50 91 THR A C 1
ATOM 697 O O . THR A 1 91 ? -8.455 8.385 7.199 1.00 98.50 91 THR A O 1
ATOM 700 N N . THR A 1 92 ? -8.410 10.403 6.213 1.00 98.75 92 THR A N 1
ATOM 701 C CA . THR A 1 92 ? -6.956 10.468 6.065 1.00 98.75 92 THR A CA 1
ATOM 702 C C . THR A 1 92 ? -6.302 10.643 7.428 1.00 98.75 92 THR A C 1
ATOM 704 O O . THR A 1 92 ? -6.596 11.599 8.143 1.00 98.75 92 THR A O 1
ATOM 707 N N . ILE A 1 93 ? -5.393 9.735 7.776 1.00 98.75 93 ILE A N 1
ATOM 708 C CA . ILE A 1 93 ? -4.637 9.784 9.035 1.00 98.75 93 ILE A CA 1
ATOM 709 C C . ILE A 1 93 ? -3.181 10.195 8.826 1.00 98.75 93 ILE A C 1
ATOM 711 O O . ILE A 1 93 ? -2.550 10.708 9.743 1.00 98.75 93 ILE A O 1
ATOM 715 N N 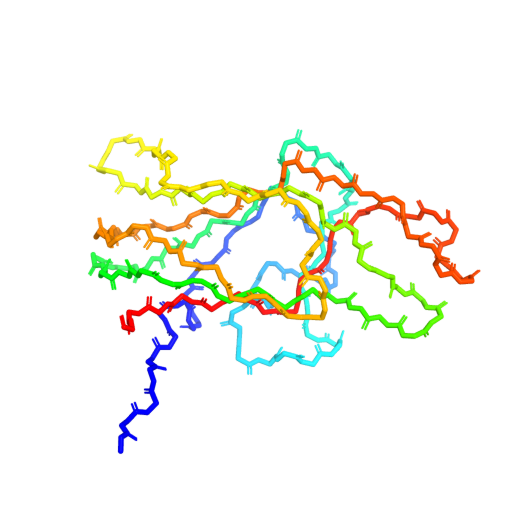. SER A 1 94 ? -2.625 9.973 7.636 1.00 98.75 94 SER A N 1
ATOM 716 C CA . SER A 1 94 ? -1.255 10.361 7.309 1.00 98.75 94 SER A CA 1
ATOM 717 C C . SER A 1 94 ? -1.056 10.396 5.796 1.00 98.75 94 SER A C 1
ATOM 719 O O . SER A 1 94 ? -1.737 9.686 5.054 1.00 98.75 94 SER A O 1
ATOM 721 N N . THR A 1 95 ? -0.102 11.201 5.343 1.00 98.69 95 THR A N 1
ATOM 722 C CA . THR A 1 95 ? 0.362 11.243 3.956 1.00 98.69 95 THR A CA 1
ATOM 723 C C . THR A 1 95 ? 1.874 11.079 3.919 1.00 98.69 95 THR A C 1
ATOM 725 O O . THR A 1 95 ? 2.589 11.423 4.862 1.00 98.69 95 THR A O 1
ATOM 728 N N . TYR A 1 96 ? 2.375 10.540 2.816 1.00 98.56 96 TYR A N 1
ATOM 729 C CA . TYR A 1 96 ? 3.798 10.407 2.556 1.00 98.56 96 TYR A CA 1
ATOM 730 C C . TYR A 1 96 ? 4.103 10.854 1.128 1.00 98.56 96 TYR A C 1
ATOM 732 O O . TYR A 1 96 ? 3.376 10.520 0.195 1.00 98.56 96 TYR A O 1
ATOM 740 N N . SER A 1 97 ? 5.186 11.613 0.971 1.00 98.25 97 SER A N 1
ATOM 741 C CA . SER A 1 97 ? 5.706 12.065 -0.318 1.00 98.25 97 SER A CA 1
ATOM 742 C C . SER A 1 97 ? 7.178 11.679 -0.418 1.00 98.25 97 SER A C 1
ATOM 744 O O . SER A 1 97 ? 7.952 11.912 0.515 1.00 98.25 97 SER A O 1
ATOM 746 N N . GLY A 1 98 ? 7.548 11.056 -1.531 1.00 96.88 98 GLY A N 1
ATOM 747 C CA . GLY A 1 98 ? 8.861 10.466 -1.769 1.00 96.88 98 GLY A CA 1
ATOM 748 C C . GLY A 1 98 ? 8.772 9.004 -2.199 1.00 96.88 98 GLY A C 1
ATOM 749 O O . GLY A 1 98 ? 7.705 8.392 -2.168 1.00 96.88 98 GLY A O 1
ATOM 750 N N . THR A 1 99 ? 9.909 8.447 -2.610 1.00 96.44 99 THR A N 1
ATOM 751 C CA . THR A 1 99 ? 10.000 7.040 -3.000 1.00 96.44 99 THR A CA 1
ATOM 752 C C . THR A 1 99 ? 10.086 6.117 -1.787 1.00 96.44 99 THR A C 1
ATOM 754 O O . THR A 1 99 ? 10.640 6.470 -0.743 1.00 96.44 99 THR A O 1
ATOM 757 N N . ILE A 1 100 ? 9.525 4.913 -1.915 1.00 91.25 100 ILE A N 1
ATOM 758 C CA . ILE A 1 100 ? 9.535 3.902 -0.848 1.00 91.25 100 ILE A CA 1
ATOM 759 C C . ILE A 1 100 ? 10.919 3.237 -0.731 1.00 91.25 100 ILE A C 1
ATOM 761 O O . ILE A 1 100 ? 11.336 2.855 0.363 1.00 91.25 100 ILE A O 1
ATOM 765 N N . GLY A 1 101 ? 11.668 3.118 -1.827 1.00 86.81 101 GLY A N 1
ATOM 766 C CA . GLY A 1 101 ? 12.817 2.218 -1.886 1.00 86.81 101 GLY A CA 1
ATOM 767 C C . GLY A 1 101 ? 12.373 0.761 -1.836 1.00 86.81 101 GLY A C 1
ATOM 768 O O . GLY A 1 101 ? 11.206 0.435 -2.036 1.00 86.81 101 GLY A O 1
ATOM 769 N N . THR A 1 102 ? 13.306 -0.147 -1.546 1.00 90.50 102 THR A N 1
ATOM 770 C CA . THR A 1 102 ? 12.971 -1.571 -1.383 1.00 90.50 102 THR A CA 1
ATOM 771 C C . THR A 1 102 ? 11.953 -1.778 -0.265 1.00 90.50 102 THR A C 1
ATOM 773 O O . THR A 1 102 ? 11.007 -2.534 -0.438 1.00 90.50 102 THR A O 1
ATOM 776 N N . SER A 1 103 ? 12.128 -1.101 0.871 1.00 95.94 103 SER A N 1
ATOM 777 C CA . SER A 1 103 ? 11.183 -1.146 1.982 1.00 95.94 103 SER A CA 1
ATOM 778 C C . SER A 1 103 ? 11.234 0.151 2.782 1.00 95.94 103 SER A C 1
ATOM 780 O O . SER A 1 103 ? 12.314 0.698 3.031 1.00 95.94 103 SER A O 1
ATOM 782 N N . LYS A 1 104 ? 10.066 0.629 3.210 1.00 97.44 104 LYS A N 1
ATOM 783 C CA . LYS A 1 104 ? 9.915 1.835 4.025 1.00 97.44 104 LYS A CA 1
ATOM 784 C C . LYS A 1 104 ? 8.993 1.570 5.195 1.00 97.44 104 LYS A C 1
ATOM 786 O O . LYS A 1 104 ? 7.862 1.141 4.997 1.00 97.44 104 LYS A O 1
ATOM 791 N N . THR A 1 105 ? 9.434 1.944 6.391 1.00 97.81 105 THR A N 1
ATOM 792 C CA . THR A 1 105 ? 8.551 2.097 7.550 1.00 97.81 105 THR A CA 1
ATOM 793 C C . THR A 1 105 ? 8.150 3.562 7.698 1.00 97.81 105 THR A C 1
ATOM 795 O O . THR A 1 105 ? 9.004 4.452 7.702 1.00 97.81 105 THR A O 1
ATOM 798 N N . ILE A 1 106 ? 6.850 3.808 7.825 1.00 98.06 106 ILE A N 1
ATOM 799 C CA . ILE A 1 106 ? 6.241 5.123 8.018 1.00 98.06 106 ILE A CA 1
ATOM 800 C C . ILE A 1 106 ? 5.513 5.111 9.364 1.00 98.06 106 ILE A C 1
ATOM 802 O O . ILE A 1 106 ? 4.717 4.212 9.651 1.00 98.06 106 ILE A O 1
ATOM 806 N N . SER A 1 107 ? 5.805 6.106 10.201 1.00 98.19 107 SER A N 1
ATOM 807 C CA . SER A 1 107 ? 5.068 6.336 11.444 1.00 98.19 107 SER A CA 1
ATOM 808 C C . SER A 1 107 ? 3.695 6.923 11.132 1.00 98.19 107 SER A C 1
ATOM 810 O O . SER A 1 107 ? 3.566 7.847 10.326 1.00 98.19 107 SER A O 1
ATOM 812 N N . LEU A 1 108 ? 2.674 6.395 11.791 1.00 98.62 108 LEU A N 1
ATOM 81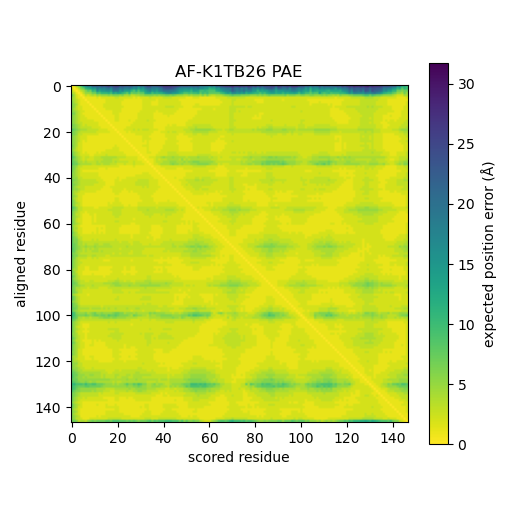3 C CA . LEU A 1 108 ? 1.297 6.862 11.721 1.00 98.62 108 LEU A CA 1
ATOM 814 C C . LEU A 1 108 ? 0.907 7.445 13.085 1.00 98.62 108 LEU A C 1
ATOM 816 O O . LEU A 1 108 ? 1.441 7.007 14.108 1.00 98.62 108 LEU A O 1
ATOM 820 N N . PRO A 1 109 ? -0.042 8.391 13.143 1.00 98.50 109 PRO A N 1
ATOM 821 C CA . PRO A 1 109 ? -0.724 8.684 14.395 1.00 98.50 109 PRO A CA 1
ATOM 822 C C . PRO A 1 109 ? -1.347 7.405 14.960 1.00 98.50 109 PRO A C 1
ATOM 824 O O . PRO A 1 109 ? -1.885 6.593 14.200 1.00 98.50 109 PRO A O 1
ATOM 827 N N . GLU A 1 110 ? -1.291 7.230 16.281 1.00 98.50 110 GLU A N 1
ATOM 828 C CA . GLU A 1 110 ? -1.976 6.118 16.937 1.00 98.50 110 GLU A CA 1
ATOM 829 C C . GLU A 1 110 ? -3.465 6.159 16.588 1.00 98.50 110 GLU A C 1
ATOM 831 O O . GLU A 1 110 ? -4.159 7.140 16.852 1.00 98.50 110 GLU A O 1
ATOM 836 N N . THR A 1 111 ? -3.932 5.102 15.933 1.00 98.69 111 THR A N 1
ATOM 837 C CA . THR A 1 111 ? -5.270 5.031 15.355 1.00 98.69 111 THR A CA 1
ATOM 838 C C . THR A 1 111 ? -5.889 3.687 15.691 1.00 98.69 111 THR A C 1
ATOM 840 O O . THR A 1 111 ? -5.249 2.651 15.523 1.00 98.69 111 THR A O 1
ATOM 843 N N . THR A 1 112 ? -7.152 3.700 16.116 1.00 98.69 112 THR A N 1
ATOM 844 C CA . THR A 1 112 ? -7.973 2.496 16.285 1.00 98.69 112 THR A CA 1
ATOM 845 C C . THR A 1 112 ? -9.003 2.437 15.167 1.00 98.69 112 THR A C 1
ATOM 847 O O . THR A 1 112 ? -9.746 3.394 14.963 1.00 98.69 112 THR A O 1
ATOM 850 N N . SER A 1 113 ? -9.034 1.337 14.415 1.00 98.81 113 SER A N 1
ATOM 851 C CA . SER A 1 113 ? -9.963 1.163 13.293 1.00 98.81 113 SER A CA 1
ATOM 852 C C . SER A 1 113 ? -10.210 -0.312 12.986 1.00 98.81 113 SER A C 1
ATOM 854 O O . SER A 1 113 ? -9.379 -1.167 13.283 1.00 98.81 113 SER A O 1
ATOM 856 N N . SER A 1 114 ? -11.349 -0.614 12.358 1.00 98.69 114 SER A N 1
ATOM 857 C CA . SER A 1 114 ? -11.675 -1.944 11.817 1.00 98.69 114 SER A CA 1
ATOM 858 C C . SER A 1 114 ? -11.261 -2.135 10.355 1.00 98.69 114 SER A C 1
ATOM 860 O O . SER A 1 114 ? -11.252 -3.261 9.850 1.00 98.69 114 SER A O 1
ATOM 862 N N . LYS A 1 115 ? -10.888 -1.052 9.665 1.00 98.88 115 LYS A N 1
ATOM 863 C CA . LYS A 1 115 ? -10.358 -1.091 8.299 1.00 98.88 115 LYS A CA 1
ATOM 864 C C . LYS A 1 115 ? -9.174 -0.150 8.129 1.00 98.88 115 LYS A C 1
ATOM 866 O O . LYS A 1 115 ? -9.124 0.922 8.729 1.00 98.88 115 LYS A O 1
ATOM 871 N N . PHE A 1 116 ? -8.253 -0.525 7.260 1.00 98.88 116 PHE A N 1
ATOM 872 C CA . PHE A 1 116 ? -7.101 0.293 6.899 1.00 98.88 116 PHE A CA 1
ATOM 873 C C . PHE A 1 116 ? -7.016 0.376 5.382 1.00 98.88 116 PHE A C 1
ATOM 875 O O . PHE A 1 116 ? -7.251 -0.622 4.702 1.00 98.88 116 PHE A O 1
ATOM 882 N N . LYS A 1 117 ? -6.722 1.554 4.840 1.00 98.88 117 LYS A N 1
ATOM 883 C CA . LYS A 1 117 ? -6.618 1.748 3.395 1.00 98.88 117 LYS A CA 1
ATOM 884 C C . LYS A 1 117 ? -5.336 2.488 3.058 1.00 98.88 117 LYS A C 1
ATOM 886 O O . LYS A 1 117 ? -5.020 3.502 3.675 1.00 98.88 117 LYS A O 1
ATOM 891 N N . VAL A 1 118 ? -4.618 1.970 2.070 1.00 98.94 118 VAL A N 1
ATOM 892 C CA . VAL A 1 118 ? -3.430 2.595 1.488 1.00 98.94 118 VAL A CA 1
ATOM 893 C C . VAL A 1 118 ? -3.812 3.073 0.099 1.00 98.94 118 VAL A C 1
ATOM 895 O O . VAL A 1 118 ? -4.219 2.271 -0.740 1.00 98.94 118 VAL A O 1
ATOM 898 N N . LEU A 1 119 ? -3.710 4.373 -0.138 1.00 98.88 119 LEU A N 1
ATOM 899 C CA . LEU A 1 119 ? -3.84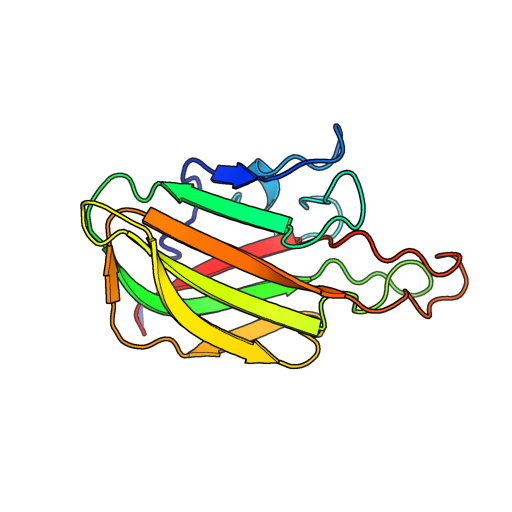5 4.974 -1.455 1.00 98.88 119 LEU A CA 1
ATOM 900 C C . LEU A 1 119 ? -2.444 5.284 -1.964 1.00 98.88 119 LEU A C 1
ATOM 902 O O . LEU A 1 119 ? -1.639 5.884 -1.259 1.00 98.88 119 LEU A O 1
ATOM 906 N N . ILE A 1 120 ? -2.174 4.907 -3.202 1.00 98.88 120 ILE A N 1
ATOM 907 C CA . ILE A 1 120 ? -1.035 5.382 -3.973 1.00 98.88 120 ILE A CA 1
ATOM 908 C C . ILE A 1 120 ? -1.526 6.612 -4.721 1.00 98.88 120 ILE A C 1
ATOM 910 O O . ILE A 1 120 ? -2.501 6.541 -5.471 1.00 98.88 120 ILE A O 1
ATOM 914 N N . THR A 1 121 ? -0.881 7.744 -4.474 1.00 98.81 121 THR A N 1
ATOM 915 C CA . THR A 1 121 ? -1.308 9.067 -4.953 1.00 98.81 121 THR A CA 1
ATOM 916 C C . THR A 1 121 ? -0.313 9.697 -5.919 1.00 98.81 121 THR A C 1
ATOM 918 O O . THR A 1 121 ? -0.641 10.684 -6.572 1.00 98.81 121 THR A O 1
ATOM 921 N N . GLY A 1 122 ? 0.881 9.115 -6.052 1.00 98.56 122 GLY A N 1
ATOM 922 C CA . GLY A 1 122 ? 1.909 9.561 -6.983 1.00 98.56 122 GLY A CA 1
ATOM 923 C C . GLY A 1 122 ? 2.702 8.390 -7.545 1.00 98.56 122 GLY A C 1
ATOM 924 O O . GLY A 1 122 ? 2.999 7.431 -6.824 1.00 98.56 122 GLY A O 1
ATOM 925 N N . LEU A 1 123 ? 3.048 8.494 -8.830 1.00 98.56 123 LEU A N 1
ATOM 926 C CA . LEU A 1 123 ? 3.913 7.554 -9.535 1.00 98.56 123 LEU A CA 1
ATOM 927 C C . LEU A 1 123 ? 5.061 8.284 -10.240 1.00 98.56 123 LEU A C 1
ATOM 929 O O . LEU A 1 123 ? 4.964 9.474 -10.540 1.00 98.56 123 LEU A O 1
ATOM 933 N N . GLN A 1 124 ? 6.125 7.547 -10.534 1.00 98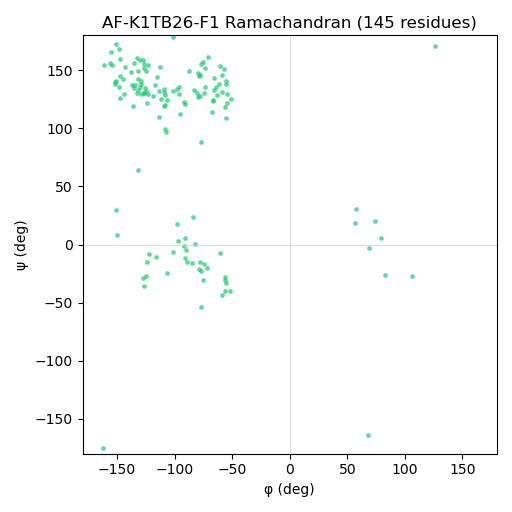.06 124 GLN A N 1
ATOM 934 C CA . GLN A 1 124 ? 7.199 7.925 -11.446 1.00 98.06 124 GLN A CA 1
ATOM 935 C C . GLN A 1 124 ? 7.505 6.775 -12.406 1.00 98.06 124 GLN A C 1
ATOM 937 O O . GLN A 1 124 ? 7.158 5.621 -12.142 1.00 98.06 124 GLN A O 1
ATOM 942 N N . GLU A 1 125 ? 8.153 7.103 -13.520 1.00 97.75 125 GLU A N 1
ATOM 943 C CA . GLU A 1 125 ? 8.591 6.115 -14.502 1.00 97.75 125 GLU A CA 1
ATOM 944 C C . GLU A 1 125 ? 9.655 5.186 -13.929 1.00 97.75 125 GLU A C 1
ATOM 946 O O . GLU A 1 125 ? 10.561 5.589 -13.196 1.00 97.75 125 GLU A O 1
ATOM 951 N N . ASP A 1 126 ? 9.572 3.928 -14.335 1.00 96.44 126 ASP A N 1
ATOM 952 C CA . ASP A 1 126 ? 10.635 2.974 -14.128 1.00 96.44 126 ASP A CA 1
ATOM 953 C C . ASP A 1 126 ? 11.874 3.337 -14.951 1.00 96.44 126 ASP A C 1
ATOM 955 O O . ASP A 1 126 ? 11.827 3.416 -16.179 1.00 96.44 126 ASP A O 1
ATOM 959 N N . THR A 1 127 ? 13.011 3.486 -14.283 1.00 95.62 127 THR A N 1
ATOM 960 C CA . THR A 1 127 ? 14.266 3.924 -14.914 1.00 95.62 127 THR A CA 1
ATOM 961 C C . THR A 1 127 ? 15.197 2.769 -15.283 1.00 95.62 127 THR A C 1
ATOM 963 O O . THR A 1 127 ? 16.315 2.984 -15.760 1.00 95.62 127 THR A O 1
ATOM 966 N N . THR A 1 128 ? 14.773 1.521 -15.072 1.00 96.06 128 THR A N 1
ATOM 967 C CA . THR A 1 128 ? 15.595 0.352 -15.380 1.00 96.06 128 THR A CA 1
ATOM 968 C C . THR A 1 128 ? 15.635 0.032 -16.874 1.00 96.06 128 THR A C 1
ATOM 970 O O . THR A 1 128 ? 14.736 0.341 -17.650 1.00 96.06 128 THR A O 1
ATOM 973 N N . LYS A 1 129 ? 16.706 -0.653 -17.292 1.00 95.44 129 LYS A N 1
ATOM 974 C CA . LYS A 1 129 ? 16.989 -0.969 -18.699 1.00 95.44 129 LYS A CA 1
ATOM 975 C C . LYS A 1 129 ? 15.825 -1.642 -19.443 1.00 95.44 129 LYS A C 1
ATOM 977 O O . LYS A 1 129 ? 15.636 -1.368 -20.626 1.00 95.44 129 LYS A O 1
ATOM 982 N N . ASN A 1 130 ? 15.103 -2.558 -18.794 1.00 94.31 130 ASN A N 1
ATOM 983 C CA . ASN A 1 130 ? 14.126 -3.417 -19.471 1.00 94.31 130 ASN A CA 1
ATOM 984 C C . ASN A 1 130 ? 12.667 -2.975 -19.289 1.00 94.31 130 ASN A C 1
ATOM 986 O O . ASN A 1 130 ? 11.784 -3.567 -19.910 1.00 94.31 130 ASN A O 1
ATOM 990 N N . SER A 1 131 ? 12.400 -1.965 -18.462 1.00 92.12 131 SER A N 1
ATOM 991 C CA . SER A 1 131 ? 11.039 -1.598 -18.055 1.00 92.12 131 SER A CA 1
ATOM 992 C C . SER A 1 131 ? 10.253 -0.823 -19.104 1.00 92.12 131 SER A C 1
ATOM 994 O O . SER A 1 131 ? 9.027 -0.813 -19.066 1.00 92.12 131 SER A O 1
ATOM 996 N N . LYS A 1 132 ? 10.945 -0.163 -20.042 1.00 92.56 132 LYS A N 1
ATOM 997 C CA . LYS A 1 132 ? 10.338 0.736 -21.038 1.00 92.56 132 LYS A CA 1
ATOM 998 C C . LYS A 1 132 ? 9.540 1.894 -20.406 1.00 92.56 132 LYS A C 1
ATOM 1000 O O . LYS A 1 132 ? 8.566 2.337 -21.005 1.00 92.56 132 LYS A O 1
ATOM 1005 N N . GLY A 1 133 ? 9.935 2.366 -19.219 1.00 94.00 133 GLY A N 1
ATOM 1006 C CA . GLY A 1 133 ? 9.296 3.515 -18.564 1.00 94.00 133 GLY A CA 1
ATOM 1007 C C . GLY A 1 133 ? 7.918 3.222 -17.964 1.00 94.00 133 GLY A C 1
ATOM 1008 O O . GLY A 1 133 ? 7.136 4.144 -17.760 1.00 94.00 133 GLY A O 1
ATOM 1009 N N . GLN A 1 134 ? 7.586 1.952 -17.699 1.00 95.06 134 GLN A N 1
ATOM 1010 C CA . GLN A 1 134 ? 6.331 1.588 -17.031 1.00 95.06 134 GLN A CA 1
ATOM 1011 C C . GLN A 1 134 ? 6.183 2.275 -15.668 1.00 95.06 134 GLN A C 1
ATOM 1013 O O . GLN A 1 134 ? 7.166 2.538 -14.985 1.00 95.06 134 GLN A O 1
ATOM 1018 N N . THR A 1 135 ? 4.948 2.528 -15.244 1.00 97.25 135 THR A N 1
ATOM 1019 C CA . THR A 1 135 ? 4.642 3.229 -13.983 1.00 97.25 135 THR A CA 1
ATOM 1020 C C . THR A 1 135 ? 3.728 2.416 -13.055 1.00 97.25 135 THR A C 1
ATOM 1022 O O . THR A 1 135 ? 3.681 2.701 -11.862 1.00 97.25 135 THR A O 1
ATOM 1025 N N . ASP A 1 136 ? 3.059 1.366 -13.548 1.00 96.94 136 ASP A N 1
ATOM 1026 C CA . ASP A 1 136 ? 2.028 0.587 -12.830 1.00 96.94 136 ASP A CA 1
ATOM 1027 C C . ASP A 1 136 ? 2.520 0.027 -11.482 1.00 96.94 136 ASP A C 1
ATOM 1029 O O . ASP A 1 136 ? 3.320 -0.911 -11.500 1.00 96.94 136 ASP A O 1
ATOM 1033 N N . PRO A 1 137 ? 2.074 0.527 -10.309 1.00 97.56 137 PRO A N 1
ATOM 1034 C CA . PRO A 1 137 ? 2.656 0.207 -9.001 1.00 97.56 137 PRO A CA 1
ATOM 1035 C C . PRO A 1 137 ? 2.624 -1.291 -8.676 1.00 97.56 137 PRO A C 1
ATOM 1037 O O . PRO A 1 137 ? 1.682 -2.001 -9.029 1.00 97.56 137 PRO A O 1
ATOM 1040 N N . SER A 1 138 ? 3.650 -1.777 -7.968 1.00 97.25 138 SER A N 1
ATOM 1041 C CA . SER A 1 138 ? 3.706 -3.171 -7.520 1.00 97.25 138 SER A CA 1
ATOM 1042 C C . SER A 1 138 ? 4.349 -3.301 -6.145 1.00 97.25 138 SER A C 1
ATOM 1044 O O . SER A 1 138 ? 5.437 -2.784 -5.914 1.00 97.25 138 SER A O 1
ATOM 1046 N N . ILE A 1 139 ? 3.673 -4.008 -5.243 1.00 98.31 139 ILE A N 1
ATOM 1047 C CA . ILE A 1 139 ? 4.022 -4.117 -3.823 1.00 98.31 139 ILE A CA 1
ATOM 1048 C C . ILE A 1 139 ? 4.125 -5.596 -3.462 1.00 98.31 139 ILE A C 1
ATOM 1050 O O . ILE A 1 139 ? 3.226 -6.366 -3.799 1.00 98.31 139 ILE A O 1
ATOM 1054 N N . GLN A 1 140 ? 5.218 -5.974 -2.804 1.00 98.38 140 GLN A N 1
ATOM 1055 C CA . GLN A 1 140 ? 5.443 -7.325 -2.289 1.00 98.38 140 GLN A CA 1
ATOM 1056 C C . GLN A 1 140 ? 4.638 -7.540 -1.014 1.00 98.38 140 GLN A C 1
ATOM 1058 O O . GLN A 1 140 ? 3.819 -8.438 -0.977 1.00 98.38 140 GLN A O 1
ATOM 1063 N N . GLU A 1 141 ? 4.797 -6.661 -0.022 1.00 98.44 141 GLU A N 1
ATOM 1064 C CA . GLU A 1 141 ? 4.147 -6.811 1.283 1.00 98.44 141 GLU A CA 1
ATOM 1065 C C . GLU A 1 141 ? 3.807 -5.436 1.884 1.00 98.44 141 GLU A C 1
ATOM 1067 O O . GLU A 1 141 ? 4.547 -4.459 1.714 1.00 98.44 141 GLU A O 1
ATOM 1072 N N . ILE A 1 142 ? 2.682 -5.366 2.594 1.00 98.69 142 ILE A N 1
ATOM 1073 C CA . ILE A 1 142 ? 2.273 -4.273 3.472 1.00 98.69 142 ILE A CA 1
ATOM 1074 C C . ILE A 1 142 ? 2.020 -4.860 4.853 1.00 98.69 142 ILE A C 1
ATOM 1076 O O . ILE A 1 142 ? 1.250 -5.805 5.037 1.00 98.69 142 ILE A O 1
ATOM 1080 N N . GLU A 1 143 ? 2.627 -4.241 5.852 1.00 98.69 143 GLU A N 1
ATOM 1081 C CA . GLU A 1 143 ? 2.584 -4.715 7.221 1.00 98.69 143 GLU A CA 1
ATOM 1082 C C . GLU A 1 143 ? 2.167 -3.574 8.144 1.00 98.69 143 GLU A C 1
ATOM 1084 O O . GLU A 1 143 ? 2.739 -2.485 8.092 1.00 98.69 143 GLU A O 1
ATOM 1089 N N . LEU A 1 144 ? 1.174 -3.813 8.999 1.00 98.75 144 LEU A N 1
ATOM 1090 C CA . LEU A 1 144 ? 0.657 -2.816 9.939 1.00 98.75 144 LEU A CA 1
ATOM 1091 C C . LEU A 1 144 ? 0.962 -3.255 11.365 1.00 98.75 144 LEU A C 1
ATOM 1093 O O . LEU A 1 144 ? 0.698 -4.398 11.735 1.00 98.75 144 LEU A O 1
ATOM 1097 N N . TYR A 1 145 ? 1.492 -2.344 12.169 1.00 98.44 145 TYR A N 1
ATOM 1098 C CA . TYR A 1 145 ? 2.001 -2.641 13.499 1.00 98.44 145 TYR A CA 1
ATOM 1099 C C . TYR A 1 145 ? 1.560 -1.603 14.530 1.00 98.44 145 TYR A C 1
ATOM 1101 O O . TYR A 1 145 ? 1.312 -0.436 14.215 1.00 98.44 145 TYR A O 1
ATOM 1109 N N . TYR A 1 146 ? 1.545 -2.041 15.786 1.00 97.00 146 TYR A N 1
ATOM 1110 C CA . TYR A 1 146 ? 1.608 -1.178 16.960 1.00 97.00 146 TYR A CA 1
ATOM 1111 C C . TYR A 1 146 ? 2.992 -1.343 17.595 1.00 97.00 146 TYR A C 1
ATOM 1113 O O . TYR A 1 146 ? 3.376 -2.471 17.926 1.00 97.00 146 TYR A O 1
ATOM 1121 N N . ARG A 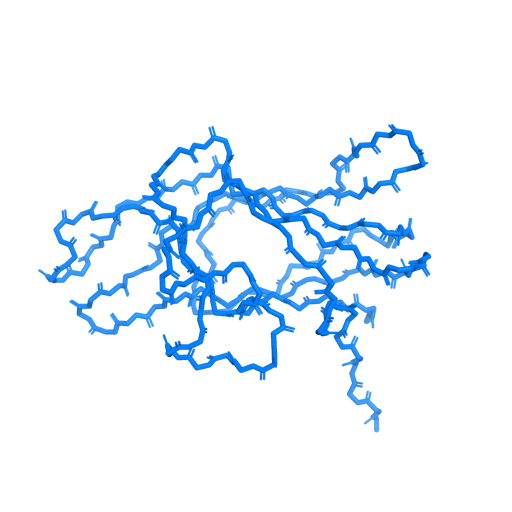1 147 ? 3.765 -0.261 17.689 1.00 91.19 147 ARG A N 1
ATOM 1122 C CA . ARG A 1 147 ? 5.162 -0.258 18.151 1.00 91.19 147 ARG A CA 1
ATOM 1123 C C . ARG A 1 147 ? 5.434 0.838 19.167 1.00 91.19 147 ARG A C 1
ATOM 1125 O O . ARG A 1 147 ? 4.781 1.898 19.073 1.00 91.19 147 ARG A O 1
#

Radius of gyration: 14.56 Å; Cα contacts (8 Å, |Δi|>4): 400; chains: 1; bounding box: 37×26×44 Å

Nearest PDB structures (foldseek):
  4a45-assembly1_A  TM=8.107E-01  e=3.511E-09  Clostridium perfringens
  3eyp-assembly2_B  TM=8.256E-01  e=1.032E-08  Bacteroides thetaiotaomicron
  4mo3-assembly1_M  TM=7.169E-01  e=1.304E-07  Sus scrofa
  8ivq-assembly1_B  TM=7.288E-01  e=1.452E-06  Mus musculus
  6mf2-assembly1_A  TM=6.972E-01  e=8.205E-07  Homo sapiens

InterPro domains:
  IPR000421 Coagulation factor 5/8, C-terminal domain [PF00754] (13-122)
  IPR000421 Coagulation factor 5/8, C-terminal domain [PS50022] (1-65)
  IPR008979 Galactose-binding-like domain superfamily [SSF49785] (3-145)

Mean predicted aligned error: 2.67 Å

Solvent-accessible surface area (backbone atoms only — not comparable to full-atom values): 7627 Å² total; per-residue (Å²): 134,81,79,75,64,54,63,35,59,74,42,58,50,45,48,74,52,43,29,92,92,17,40,48,67,26,24,25,63,83,44,71,44,90,89,32,24,21,25,39,65,50,70,65,76,69,36,38,42,41,36,44,56,87,44,76,45,69,31,29,33,39,35,41,25,38,50,60,36,94,56,52,30,40,64,21,48,33,22,37,36,35,29,35,37,78,87,85,50,76,43,80,66,44,74,48,79,52,68,49,51,62,59,34,79,46,84,41,64,80,43,71,25,38,33,44,33,44,33,38,68,35,67,39,56,19,80,29,84,67,36,81,48,48,40,47,46,40,34,11,30,45,38,35,28,56,128

Sequence (147 aa):
IREPQNLLLNKSVSASSSHPSCPASKVNDGDASQGSRWAAANSDLPAWLEFNLGSEQTFNSVTITENIVPNWASERITGLEFQAWNGTEYTTISTYSGTIGTSKTISLPETTSSKFKVLITGLQEDTTKNSKGQTDPSIQEIELYYR

Secondary structure (DSSP, 8-state):
-PPPP-TTTT-EEEES--BTTB-GGGTTSS--STTS-EE-SS--SSEEEEEEEEEEEEEEEEEEEE--BTTTB---EEEEEEEEE-SSSEEEEEEEES---SEEEEEEEEEEEEEEEEEEEEE----STTTTT----EEEEEEEE--

Organism: NCBI:txid408170